Protein AF-E0RTT8-F1 (afdb_monomer)

InterPro domains:
  IPR007842 HEPN domain [PF05168] (2-66)
  IPR007842 HEPN domain [PS50910] (1-60)

Radius of gyration: 14.41 Å; Cα contacts (8 Å, |Δi|>4): 36; chains: 1; bounding box: 35×21×38 Å

Sequence (69 aa):
MLQHLKEEGIDISPSLIEAARVLDKHYIPTRYPNGLPEGAPTEFYTRKEAEDALRYSEEILRFARHLLG

Mean predicted aligned error: 3.86 Å

Foldseek 3Di:
DVVVVVVVVDDDDPVLVVLVVLLVLCPDQQPDVVSDPDDHSVVVDDPVSVVSNVVSVVVVVVVVVVVVD

Structure (mmCIF, N/CA/C/O backbone):
data_AF-E0RTT8-F1
#
_entry.id   AF-E0RTT8-F1
#
loop_
_atom_site.group_PDB
_atom_site.id
_atom_site.type_symbol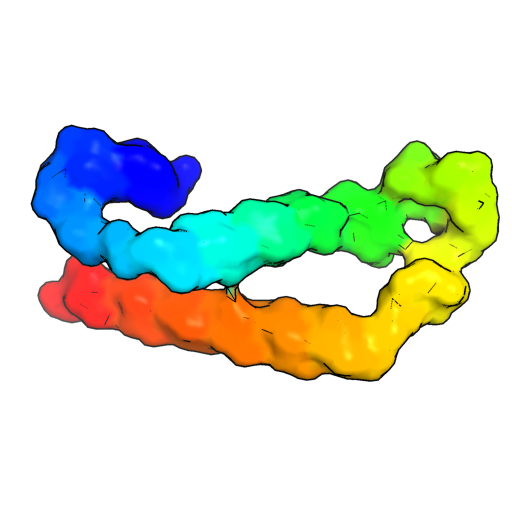
_atom_site.label_atom_id
_atom_site.label_alt_id
_atom_site.label_comp_i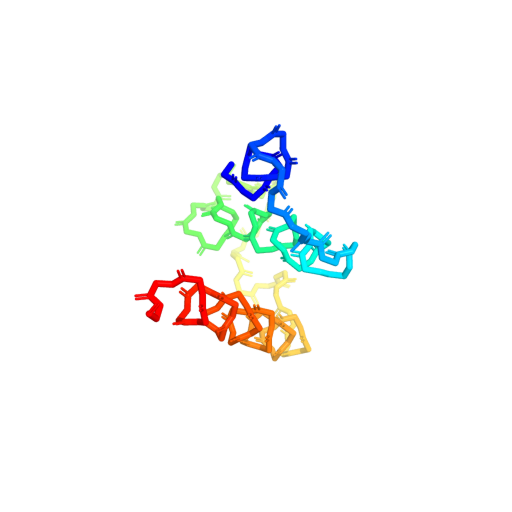d
_atom_site.label_asym_id
_atom_site.label_entity_id
_atom_site.label_seq_id
_atom_site.pdbx_PDB_ins_code
_atom_site.Cartn_x
_atom_site.Cartn_y
_atom_site.Cartn_z
_atom_site.occupancy
_atom_site.B_iso_or_equiv
_atom_site.auth_seq_id
_atom_site.auth_comp_id
_atom_site.auth_asym_id
_atom_site.auth_atom_id
_atom_site.pdbx_PDB_model_num
ATOM 1 N N . MET A 1 1 ? -3.365 9.428 5.356 1.00 80.69 1 MET A N 1
ATOM 2 C CA . MET A 1 1 ? -4.687 8.778 5.502 1.00 80.69 1 MET A CA 1
ATOM 3 C C . MET A 1 1 ? -4.689 7.769 6.651 1.00 80.69 1 MET A C 1
ATOM 5 O O . MET A 1 1 ? -5.144 8.152 7.711 1.00 80.69 1 MET A O 1
ATOM 9 N N . LEU A 1 2 ? -4.111 6.561 6.538 1.00 87.62 2 LEU A N 1
ATOM 10 C CA . LEU A 1 2 ? -4.129 5.594 7.661 1.00 87.62 2 LEU A CA 1
ATOM 11 C C . LEU A 1 2 ? -3.366 6.061 8.915 1.00 87.62 2 LEU A C 1
ATOM 13 O O . LEU A 1 2 ? -3.812 5.816 10.025 1.00 87.62 2 LEU A O 1
ATOM 17 N N . GLN A 1 3 ? -2.240 6.766 8.760 1.00 86.19 3 GLN A N 1
ATOM 18 C CA . GLN A 1 3 ? -1.520 7.332 9.914 1.00 86.19 3 GLN A CA 1
ATOM 19 C C . GLN A 1 3 ? -2.379 8.329 10.700 1.00 86.19 3 GLN A C 1
ATOM 21 O O . GLN A 1 3 ? -2.322 8.340 11.920 1.00 86.19 3 GLN A O 1
ATOM 26 N N . HIS A 1 4 ? -3.221 9.093 10.005 1.00 89.81 4 HIS A N 1
ATOM 27 C CA . HIS A 1 4 ? -4.107 10.058 10.640 1.00 89.81 4 HIS A CA 1
ATOM 28 C C . HIS A 1 4 ? -5.229 9.371 11.424 1.00 89.81 4 HIS A C 1
ATOM 30 O O . HIS A 1 4 ? -5.465 9.700 12.575 1.00 89.81 4 HIS A O 1
ATOM 36 N N . LEU A 1 5 ? -5.835 8.323 10.858 1.00 90.44 5 LEU A N 1
ATOM 37 C CA . LEU A 1 5 ? -6.816 7.503 11.580 1.00 90.44 5 LEU A CA 1
ATOM 38 C C . LEU A 1 5 ? -6.228 6.899 12.870 1.00 90.44 5 LEU A C 1
ATOM 40 O O . LEU A 1 5 ? -6.916 6.787 13.880 1.00 90.44 5 LEU A O 1
ATOM 44 N N . LYS A 1 6 ? -4.933 6.553 12.860 1.00 89.75 6 LYS A N 1
ATOM 45 C CA . LYS A 1 6 ? -4.224 6.105 14.064 1.00 89.75 6 LYS A CA 1
ATOM 46 C C . LYS A 1 6 ? -4.088 7.217 15.113 1.00 89.75 6 LYS A C 1
ATOM 48 O O . LYS A 1 6 ? -4.195 6.938 16.303 1.00 89.75 6 LYS A O 1
ATOM 53 N N . GLU A 1 7 ? -3.857 8.461 14.691 1.00 91.50 7 GLU A N 1
ATOM 54 C CA . GLU A 1 7 ? -3.838 9.639 15.577 1.00 91.50 7 GLU A CA 1
ATOM 55 C C . GLU A 1 7 ? -5.223 9.922 16.180 1.00 91.50 7 GLU A C 1
ATOM 57 O O . GLU A 1 7 ? -5.313 10.339 17.331 1.00 91.50 7 GLU A O 1
ATOM 62 N N . GLU A 1 8 ? -6.295 9.622 15.444 1.00 93.75 8 GLU A N 1
ATOM 63 C CA . GLU A 1 8 ? -7.687 9.701 15.912 1.00 93.75 8 GLU A CA 1
ATOM 64 C C . GLU A 1 8 ? -8.087 8.549 16.858 1.00 93.75 8 GLU A C 1
ATOM 66 O O . GLU A 1 8 ? -9.233 8.467 17.297 1.00 93.75 8 GLU A O 1
ATOM 71 N N . GLY A 1 9 ? -7.147 7.666 17.215 1.00 93.06 9 GLY A N 1
ATOM 72 C CA . GLY A 1 9 ? -7.357 6.591 18.186 1.00 93.06 9 GLY A CA 1
ATOM 73 C C . GLY A 1 9 ? -7.898 5.289 17.595 1.00 93.06 9 GLY A C 1
ATOM 74 O O . GLY A 1 9 ? -8.236 4.378 18.352 1.00 93.06 9 GLY A O 1
ATOM 75 N N . ILE A 1 10 ? -7.962 5.164 16.266 1.00 94.75 10 ILE A N 1
ATOM 76 C CA . ILE A 1 10 ? -8.324 3.905 15.610 1.00 94.75 10 ILE A CA 1
ATOM 77 C C . ILE A 1 10 ? -7.119 2.966 15.644 1.00 94.75 10 ILE A C 1
ATOM 79 O O . ILE A 1 10 ? -6.024 3.317 15.193 1.00 94.75 10 ILE A O 1
ATOM 83 N N . ASP A 1 11 ? -7.321 1.751 16.155 1.00 93.38 11 ASP A N 1
ATOM 84 C CA . ASP A 1 11 ? -6.268 0.741 16.147 1.00 93.38 11 ASP A CA 1
ATOM 85 C C . ASP A 1 11 ? -6.005 0.253 14.718 1.00 93.38 11 ASP A C 1
ATOM 87 O O . ASP A 1 11 ? -6.892 -0.238 14.014 1.00 93.38 11 ASP A O 1
ATOM 91 N N . ILE A 1 12 ? -4.760 0.420 14.278 1.00 95.25 12 ILE A N 1
ATOM 92 C CA . ILE A 1 12 ? -4.310 0.063 12.938 1.00 95.25 12 ILE A CA 1
ATOM 93 C C . ILE A 1 12 ? -3.029 -0.744 13.065 1.00 95.25 12 ILE A C 1
ATOM 95 O O . ILE A 1 12 ? -1.997 -0.252 13.536 1.00 95.25 12 ILE A O 1
ATOM 99 N N . SER A 1 13 ? -3.096 -1.982 12.576 1.00 95.38 13 SER A N 1
ATOM 100 C CA . SER A 1 13 ? -1.960 -2.898 12.605 1.00 95.38 13 SER A CA 1
ATOM 101 C C . SER A 1 13 ? -0.751 -2.345 11.825 1.00 95.38 13 SER A C 1
ATOM 103 O O . SER A 1 13 ? -0.920 -1.725 1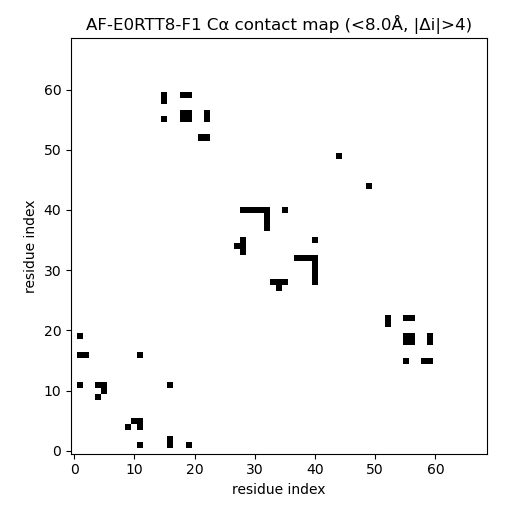0.767 1.00 95.38 13 SER A O 1
ATOM 105 N N . PRO A 1 14 ? 0.489 -2.591 12.294 1.00 94.75 14 PRO A N 1
ATO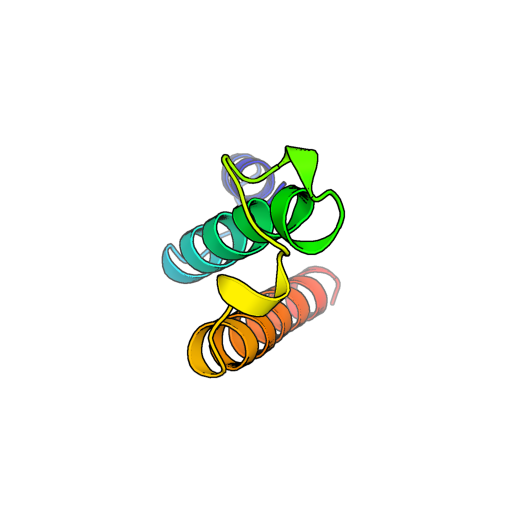M 106 C CA . PRO A 1 14 ? 1.698 -2.178 11.581 1.00 94.75 14 PRO A CA 1
ATOM 107 C C . PRO A 1 14 ? 1.777 -2.712 10.145 1.00 94.75 14 PRO A C 1
ATOM 109 O O . PRO A 1 14 ? 2.164 -1.971 9.243 1.00 94.75 14 PRO A O 1
ATOM 112 N N . SER A 1 15 ? 1.339 -3.954 9.914 1.00 96.06 15 SER A N 1
ATOM 113 C CA . SER A 1 15 ? 1.319 -4.572 8.584 1.00 96.06 15 SER A CA 1
ATOM 114 C C . SER A 1 15 ? 0.410 -3.826 7.605 1.00 96.06 15 SER A C 1
ATOM 116 O O . SER A 1 15 ? 0.765 -3.683 6.438 1.00 96.06 15 SER A O 1
ATOM 118 N N . LEU A 1 16 ? -0.718 -3.273 8.067 1.00 97.00 16 LEU A N 1
ATOM 119 C CA . LEU A 1 16 ? -1.608 -2.479 7.216 1.00 97.00 16 LEU A CA 1
ATOM 120 C C . LEU A 1 16 ? -0.988 -1.125 6.831 1.00 97.00 16 LEU A C 1
ATOM 122 O O . LEU A 1 16 ? -1.186 -0.637 5.717 1.00 97.00 16 LEU A O 1
ATOM 126 N N . ILE A 1 17 ? -0.197 -0.525 7.728 1.00 96.06 17 ILE A N 1
ATOM 127 C CA . ILE A 1 17 ? 0.574 0.690 7.422 1.00 96.06 17 ILE A CA 1
ATOM 128 C C . ILE A 1 17 ? 1.667 0.395 6.391 1.00 96.06 17 ILE A C 1
ATOM 130 O O . ILE A 1 17 ? 1.885 1.196 5.481 1.00 96.06 17 ILE A O 1
ATOM 134 N N . GLU A 1 18 ? 2.356 -0.737 6.516 1.00 96.19 18 GLU A N 1
ATOM 135 C CA . GLU A 1 18 ? 3.356 -1.168 5.537 1.00 96.19 18 GLU A CA 1
ATOM 136 C C . GLU A 1 18 ? 2.728 -1.448 4.170 1.00 96.19 18 GLU A C 1
ATOM 138 O O . GLU A 1 18 ? 3.226 -0.938 3.166 1.00 96.19 18 GLU A O 1
ATOM 143 N N . ALA A 1 19 ? 1.594 -2.153 4.138 1.00 97.31 19 ALA A N 1
ATOM 144 C CA . ALA A 1 19 ? 0.807 -2.397 2.933 1.00 97.31 19 ALA A CA 1
ATOM 145 C C . ALA A 1 19 ? 0.453 -1.083 2.212 1.00 97.31 19 ALA A C 1
ATOM 147 O O . ALA A 1 19 ? 0.720 -0.935 1.019 1.00 97.31 19 ALA A O 1
ATOM 148 N N . ALA A 1 20 ? -0.059 -0.087 2.944 1.00 96.62 20 ALA A N 1
ATOM 149 C CA . ALA A 1 20 ? -0.363 1.228 2.379 1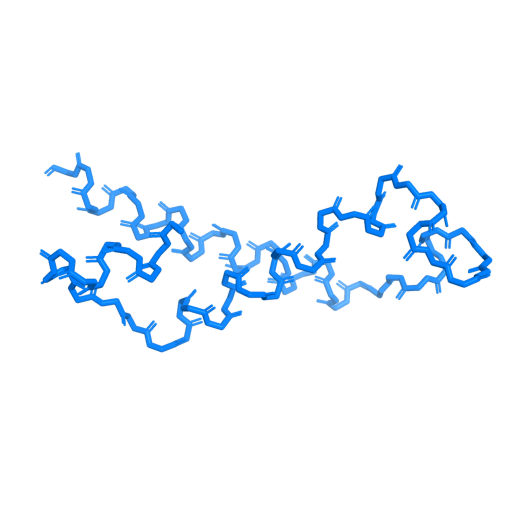.00 96.62 20 ALA A CA 1
ATOM 150 C C . ALA A 1 20 ? 0.882 1.930 1.812 1.00 96.62 20 ALA A C 1
ATOM 152 O O . ALA A 1 20 ? 0.842 2.436 0.695 1.00 96.62 20 ALA A O 1
ATOM 153 N N . ARG A 1 21 ? 2.014 1.899 2.529 1.00 95.62 21 ARG A N 1
ATOM 154 C CA . ARG A 1 21 ? 3.277 2.493 2.052 1.00 95.62 21 ARG A CA 1
ATOM 155 C C . ARG A 1 21 ? 3.802 1.829 0.782 1.00 95.62 21 ARG A C 1
ATOM 157 O O . ARG A 1 21 ? 4.440 2.500 -0.025 1.00 95.62 21 ARG A O 1
ATOM 164 N N . VAL A 1 22 ? 3.600 0.522 0.618 1.00 96.25 22 VAL A N 1
ATOM 165 C CA . VAL A 1 22 ? 3.957 -0.181 -0.623 1.00 96.25 22 VAL A CA 1
ATOM 166 C C . VAL A 1 22 ? 3.066 0.298 -1.766 1.00 96.25 22 VAL A C 1
ATOM 168 O O . VAL A 1 22 ? 3.584 0.688 -2.810 1.00 96.25 22 VAL A O 1
ATOM 171 N N . LEU A 1 23 ? 1.751 0.360 -1.550 1.00 96.25 23 LEU A N 1
ATOM 172 C CA . LEU A 1 23 ? 0.801 0.811 -2.569 1.00 96.25 23 LEU A CA 1
ATOM 173 C C . LEU A 1 23 ? 1.021 2.273 -2.984 1.00 96.25 23 LEU A C 1
ATOM 175 O O . LEU A 1 23 ? 0.972 2.572 -4.177 1.00 96.25 23 LEU A O 1
ATOM 179 N N . ASP A 1 24 ? 1.351 3.165 -2.045 1.00 95.19 24 ASP A N 1
ATOM 180 C CA . ASP A 1 24 ? 1.665 4.572 -2.334 1.00 95.19 24 ASP A CA 1
ATOM 181 C C . ASP A 1 24 ? 2.816 4.702 -3.348 1.00 95.19 24 ASP A C 1
ATOM 183 O O . ASP A 1 24 ? 2.769 5.536 -4.257 1.00 95.19 24 ASP A O 1
ATOM 187 N N . LYS A 1 25 ? 3.833 3.832 -3.254 1.00 92.75 25 LYS A N 1
ATOM 188 C CA . LYS A 1 25 ? 4.975 3.825 -4.185 1.00 92.75 25 LYS A CA 1
ATOM 189 C C . LYS A 1 25 ? 4.573 3.456 -5.606 1.00 92.75 25 LYS A C 1
ATOM 191 O O . LYS A 1 25 ? 5.264 3.846 -6.539 1.00 92.75 25 LYS A O 1
ATOM 196 N N . HIS A 1 26 ? 3.482 2.718 -5.797 1.00 92.31 26 HIS A N 1
ATOM 197 C CA . HIS A 1 26 ? 3.021 2.335 -7.127 1.00 92.31 26 HIS A CA 1
ATOM 198 C C . HIS A 1 26 ? 2.264 3.458 -7.843 1.00 92.31 26 HIS A C 1
ATOM 200 O O . HIS A 1 26 ? 2.080 3.377 -9.054 1.00 92.31 26 HIS A O 1
ATOM 206 N N . TYR A 1 27 ? 1.866 4.532 -7.153 1.00 90.25 27 TYR A N 1
ATOM 207 C CA . TYR A 1 27 ? 1.012 5.565 -7.739 1.00 90.25 27 TYR A CA 1
ATOM 208 C C . TYR A 1 27 ? 1.664 6.317 -8.910 1.00 90.25 27 TYR A C 1
ATOM 210 O O . TYR A 1 27 ? 1.019 6.535 -9.934 1.00 90.25 27 TYR A O 1
ATOM 218 N N . ILE A 1 28 ? 2.921 6.747 -8.788 1.00 87.19 28 ILE A N 1
ATOM 219 C CA . ILE A 1 28 ? 3.604 7.513 -9.848 1.00 87.19 28 ILE A CA 1
ATOM 220 C C . ILE A 1 28 ? 4.225 6.598 -10.921 1.00 87.19 28 ILE A C 1
ATOM 222 O O . ILE A 1 28 ? 3.877 6.775 -12.092 1.00 87.19 28 ILE A O 1
ATOM 226 N N . PRO A 1 29 ? 5.061 5.597 -10.574 1.00 84.88 29 PRO A N 1
ATOM 227 C CA . PRO A 1 29 ? 5.846 4.855 -11.563 1.00 84.88 29 PRO A CA 1
ATOM 228 C C . PRO A 1 29 ? 5.012 3.959 -12.486 1.00 84.88 29 PRO A C 1
ATOM 230 O O . PRO A 1 29 ? 5.429 3.700 -13.607 1.00 84.88 29 PRO A O 1
ATOM 233 N N . THR A 1 30 ? 3.817 3.513 -12.072 1.00 84.19 30 THR A N 1
ATOM 234 C CA . THR A 1 30 ? 2.937 2.702 -12.942 1.00 84.19 30 THR A CA 1
ATOM 235 C C . THR A 1 30 ? 2.260 3.502 -14.055 1.00 84.19 30 THR A C 1
ATOM 237 O O . THR A 1 30 ? 1.824 2.915 -15.043 1.00 84.19 30 THR A O 1
ATOM 240 N N . ARG A 1 31 ? 2.121 4.825 -13.898 1.00 80.69 31 ARG A N 1
ATOM 241 C CA . ARG A 1 31 ? 1.295 5.667 -14.783 1.00 80.69 31 ARG A CA 1
ATOM 242 C C . ARG A 1 31 ? 2.100 6.647 -15.617 1.00 80.69 31 ARG A C 1
ATOM 244 O O . ARG A 1 31 ? 1.668 6.993 -16.713 1.00 80.69 31 ARG A O 1
ATOM 251 N N . TYR A 1 32 ? 3.241 7.103 -15.108 1.00 78.56 32 TYR A N 1
ATOM 252 C CA . TYR A 1 32 ? 4.044 8.112 -15.779 1.00 78.56 32 TYR A CA 1
ATOM 253 C C . TYR A 1 32 ? 5.479 7.611 -15.974 1.00 78.56 32 TYR A C 1
ATOM 255 O O . TYR A 1 32 ? 6.183 7.412 -14.985 1.00 78.56 32 TYR A O 1
ATOM 263 N N . PRO A 1 33 ? 5.940 7.430 -17.228 1.00 68.75 33 PRO A N 1
ATOM 264 C CA . PRO A 1 33 ? 7.300 6.966 -17.514 1.00 68.75 33 PRO A CA 1
ATOM 265 C C . PRO A 1 33 ? 8.397 7.861 -16.926 1.00 68.75 33 PRO A C 1
ATOM 267 O O . PRO A 1 33 ? 9.444 7.370 -16.534 1.00 68.75 33 PRO A O 1
ATOM 270 N N . ASN A 1 34 ? 8.140 9.167 -16.780 1.00 75.94 34 ASN A N 1
ATOM 271 C CA . ASN A 1 34 ? 9.058 10.097 -16.108 1.00 75.94 34 ASN A CA 1
ATOM 272 C C . ASN A 1 34 ? 9.196 9.852 -14.590 1.00 75.94 34 ASN A C 1
ATOM 274 O O . ASN A 1 34 ? 9.995 10.517 -13.938 1.00 75.94 34 ASN A O 1
ATOM 278 N N . GLY A 1 35 ? 8.407 8.937 -14.020 1.00 74.38 35 GLY A N 1
ATOM 279 C CA . GLY A 1 35 ? 8.560 8.444 -12.655 1.00 74.38 35 GLY A CA 1
ATOM 280 C C . GLY A 1 35 ? 9.684 7.419 -12.492 1.00 74.38 35 GLY A C 1
ATOM 281 O O . GLY A 1 35 ? 9.949 7.004 -11.365 1.00 74.38 35 GLY A O 1
ATOM 282 N N . LEU A 1 36 ? 10.330 7.010 -13.588 1.00 74.50 36 LEU A N 1
ATOM 283 C CA . LEU A 1 36 ? 11.457 6.084 -13.619 1.00 74.50 36 LEU A CA 1
A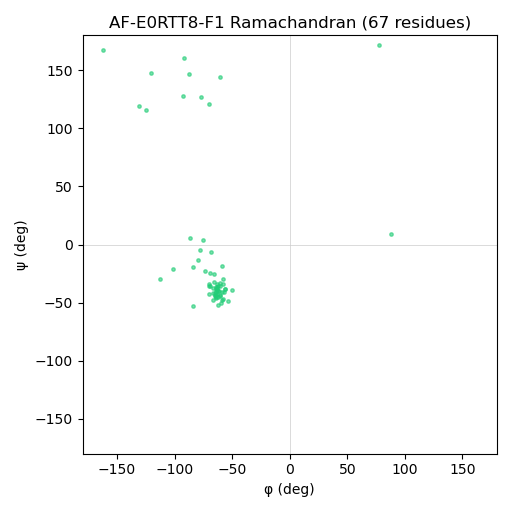TOM 284 C C . LEU A 1 36 ? 12.683 6.772 -14.248 1.00 74.50 36 LEU A C 1
ATOM 286 O O . LEU A 1 36 ? 12.511 7.628 -15.117 1.00 74.50 36 LEU A O 1
ATOM 290 N N . PRO A 1 37 ? 13.917 6.428 -13.826 1.00 75.25 37 PRO A N 1
ATOM 291 C CA . PRO A 1 37 ? 15.133 7.003 -14.408 1.00 75.25 37 PRO A CA 1
ATOM 292 C C . PRO A 1 37 ? 15.282 6.715 -15.910 1.00 75.25 37 PRO A C 1
ATOM 294 O O . PRO A 1 37 ? 15.808 7.547 -16.643 1.00 75.25 37 PRO A O 1
ATOM 297 N N . GLU A 1 38 ? 14.814 5.546 -16.353 1.00 81.62 38 GLU A N 1
ATOM 298 C CA . GLU A 1 38 ? 14.828 5.065 -17.737 1.00 81.62 38 GLU A CA 1
ATOM 299 C C . GLU A 1 38 ? 13.830 3.903 -17.907 1.00 81.62 38 GLU A C 1
ATOM 301 O O . GLU A 1 38 ? 13.346 3.371 -16.910 1.00 81.62 38 GLU A O 1
ATOM 306 N N . GLY A 1 39 ? 13.526 3.505 -19.149 1.00 79.62 39 GLY A N 1
ATOM 307 C CA . GLY A 1 39 ? 12.672 2.348 -19.469 1.00 79.62 39 GLY A CA 1
ATOM 308 C C . GLY A 1 39 ? 11.158 2.565 -19.305 1.00 79.62 39 GLY A C 1
ATOM 309 O O .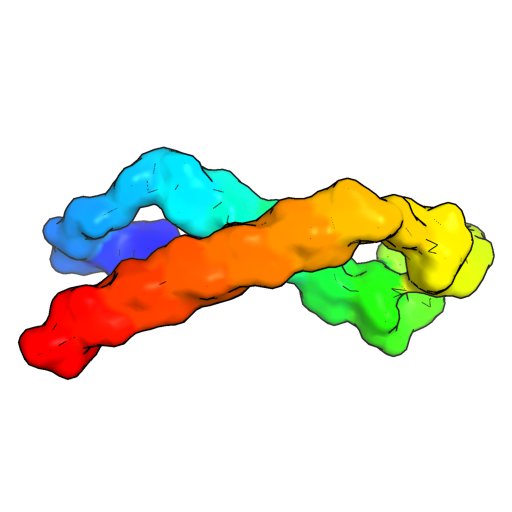 GLY A 1 39 ? 10.685 3.598 -18.828 1.00 79.62 39 GLY A O 1
ATOM 310 N N . ALA A 1 40 ? 10.370 1.585 -19.748 1.00 80.19 40 ALA A N 1
ATOM 311 C CA . ALA A 1 40 ? 8.920 1.554 -19.588 1.00 80.19 40 ALA A CA 1
ATOM 312 C C . ALA A 1 40 ? 8.529 0.900 -18.251 1.00 80.19 40 ALA A C 1
ATOM 314 O O . ALA A 1 40 ? 9.167 -0.068 -17.841 1.00 80.19 40 ALA A O 1
ATOM 315 N N . PRO A 1 41 ? 7.429 1.323 -17.593 1.00 77.62 41 PRO A N 1
ATOM 316 C CA . PRO A 1 41 ? 6.984 0.720 -16.335 1.00 77.62 41 PRO A CA 1
ATOM 317 C C . PRO A 1 41 ? 6.893 -0.811 -16.372 1.00 77.62 41 PRO A C 1
ATOM 319 O O . PRO A 1 41 ? 7.317 -1.478 -15.437 1.00 77.62 41 PRO A O 1
ATOM 322 N N . THR A 1 42 ? 6.427 -1.392 -17.479 1.00 82.94 42 THR A N 1
ATOM 323 C CA . THR A 1 42 ? 6.310 -2.850 -17.652 1.00 82.94 42 THR A CA 1
ATOM 324 C C . THR A 1 42 ? 7.627 -3.617 -17.510 1.00 82.94 42 THR A C 1
ATOM 326 O O . THR A 1 42 ? 7.588 -4.824 -17.306 1.00 82.94 42 THR A O 1
ATOM 329 N N . GLU A 1 43 ? 8.776 -2.949 -17.619 1.00 85.25 43 GLU A N 1
ATOM 330 C CA . GLU A 1 43 ? 10.105 -3.552 -17.463 1.00 85.25 43 GLU A CA 1
ATOM 331 C C . GLU A 1 43 ? 10.544 -3.651 -15.991 1.00 85.25 43 GLU A C 1
ATOM 333 O O . GLU A 1 43 ? 11.409 -4.458 -15.663 1.00 85.25 43 GLU A O 1
ATOM 338 N N . PHE A 1 44 ? 9.930 -2.869 -15.096 1.00 85.19 44 PHE A N 1
ATOM 339 C CA . PHE A 1 44 ? 10.302 -2.791 -13.677 1.00 85.19 44 PHE A CA 1
ATOM 340 C C . PHE A 1 44 ? 9.376 -3.578 -12.754 1.00 85.19 44 PHE A C 1
ATOM 342 O O . PHE A 1 44 ? 9.776 -3.907 -11.642 1.00 85.19 44 PHE A O 1
ATOM 349 N N . TYR A 1 45 ? 8.150 -3.872 -13.193 1.00 90.25 45 TYR A N 1
ATOM 350 C CA . TYR A 1 45 ? 7.167 -4.577 -12.374 1.00 90.25 45 TYR A CA 1
ATOM 351 C C . TYR A 1 45 ? 7.205 -6.082 -12.606 1.00 90.25 45 TYR A C 1
ATOM 353 O O . TYR A 1 45 ? 7.048 -6.581 -13.720 1.00 90.25 45 TYR A O 1
ATOM 361 N N . THR A 1 46 ? 7.326 -6.820 -11.513 1.00 93.94 46 THR A N 1
ATOM 362 C CA . THR A 1 46 ? 7.239 -8.276 -11.504 1.00 93.94 46 THR A CA 1
ATOM 363 C C . THR A 1 46 ? 5.815 -8.754 -11.233 1.00 93.94 46 THR A C 1
ATOM 365 O O . THR A 1 46 ? 4.981 -8.060 -10.647 1.00 93.94 46 THR A O 1
ATOM 368 N N . ARG A 1 47 ? 5.536 -10.012 -11.597 1.00 95.31 47 ARG A N 1
ATOM 369 C CA . ARG A 1 47 ? 4.271 -10.669 -11.238 1.00 95.31 47 ARG A CA 1
ATOM 370 C C . ARG A 1 47 ? 4.038 -10.692 -9.725 1.00 95.31 47 ARG A C 1
ATOM 372 O O . ARG A 1 47 ? 2.920 -10.452 -9.285 1.00 95.31 47 ARG A O 1
ATOM 379 N N . LYS A 1 48 ? 5.093 -10.951 -8.947 1.00 96.81 48 LYS A N 1
ATOM 380 C CA . LYS A 1 48 ? 5.018 -10.992 -7.485 1.00 96.81 48 LYS A CA 1
ATOM 381 C C . LYS A 1 48 ? 4.573 -9.646 -6.912 1.00 96.81 48 LYS A C 1
ATOM 383 O O . LYS A 1 48 ? 3.700 -9.622 -6.057 1.00 96.81 48 LYS A O 1
ATOM 388 N N . GLU A 1 49 ? 5.116 -8.537 -7.412 1.00 95.31 49 GLU A N 1
ATOM 389 C CA . GLU A 1 49 ? 4.698 -7.199 -6.972 1.00 95.31 49 GLU A CA 1
ATOM 390 C C . GLU A 1 49 ? 3.233 -6.911 -7.308 1.00 95.31 49 GLU A C 1
ATOM 392 O O . GLU A 1 49 ? 2.529 -6.317 -6.497 1.00 95.31 49 GLU A O 1
ATOM 397 N N . ALA A 1 50 ? 2.745 -7.379 -8.461 1.00 95.44 50 ALA A N 1
ATOM 398 C CA . ALA A 1 50 ? 1.329 -7.265 -8.804 1.00 95.44 50 ALA A CA 1
ATOM 399 C C . ALA A 1 50 ? 0.435 -8.081 -7.849 1.00 95.44 50 ALA A C 1
ATOM 401 O O . ALA A 1 50 ? -0.591 -7.587 -7.385 1.00 95.44 50 ALA A O 1
ATOM 402 N N . GLU A 1 51 ? 0.828 -9.314 -7.528 1.00 98.19 51 GLU A N 1
ATOM 403 C CA . GLU A 1 51 ? 0.104 -10.184 -6.592 1.00 98.19 51 GLU A CA 1
ATOM 404 C C . GLU A 1 51 ? 0.111 -9.616 -5.163 1.00 98.19 51 GLU A C 1
ATOM 406 O O . GLU A 1 51 ? -0.929 -9.588 -4.499 1.00 98.19 51 GLU A O 1
ATOM 411 N N . ASP A 1 52 ? 1.247 -9.080 -4.712 1.00 97.88 52 ASP A N 1
ATOM 412 C CA . ASP A 1 52 ? 1.364 -8.395 -3.425 1.00 97.88 52 ASP A CA 1
ATOM 413 C C . ASP A 1 52 ? 0.499 -7.125 -3.383 1.00 97.88 52 ASP A C 1
ATOM 415 O O . ASP A 1 52 ? -0.228 -6.915 -2.410 1.00 97.88 52 ASP A O 1
ATOM 419 N N . ALA A 1 53 ? 0.491 -6.312 -4.445 1.00 97.50 53 ALA A N 1
ATOM 420 C CA . ALA A 1 53 ? -0.348 -5.116 -4.532 1.00 97.50 53 ALA A CA 1
ATOM 421 C C . ALA A 1 53 ? -1.848 -5.444 -4.462 1.00 97.50 53 ALA A C 1
ATOM 423 O O . ALA A 1 53 ? -2.604 -4.740 -3.785 1.00 97.50 53 ALA A O 1
ATOM 424 N N . LEU A 1 54 ? -2.286 -6.529 -5.109 1.00 98.31 54 LEU A N 1
ATOM 425 C CA . LEU A 1 54 ? -3.665 -7.009 -5.002 1.00 98.31 54 LEU A CA 1
ATOM 426 C C . LEU A 1 54 ? -3.995 -7.401 -3.561 1.00 98.31 54 LEU A C 1
ATOM 428 O O . LEU A 1 54 ? -4.949 -6.876 -2.985 1.00 98.31 54 LEU A O 1
ATOM 432 N N . ARG A 1 55 ? -3.164 -8.246 -2.943 1.00 98.62 55 ARG A N 1
ATOM 433 C CA . ARG A 1 55 ? -3.356 -8.695 -1.559 1.00 98.62 55 ARG A CA 1
ATOM 434 C C . ARG A 1 55 ? -3.408 -7.523 -0.572 1.00 98.62 55 ARG A C 1
ATOM 436 O O . ARG A 1 55 ? -4.322 -7.454 0.248 1.00 98.62 55 ARG A O 1
ATOM 443 N N . TYR A 1 56 ? -2.478 -6.574 -0.675 1.00 98.50 56 TYR A N 1
ATOM 444 C CA . TYR A 1 56 ? -2.451 -5.372 0.164 1.00 98.50 56 TYR A CA 1
ATOM 445 C C . TYR A 1 56 ? -3.691 -4.494 -0.035 1.00 98.50 56 TYR A C 1
ATOM 447 O O . TYR A 1 56 ? -4.259 -3.988 0.935 1.00 98.50 56 TYR A O 1
ATOM 455 N N . SER A 1 57 ? -4.152 -4.344 -1.279 1.00 98.12 57 SER A N 1
ATOM 456 C CA . SER A 1 57 ? -5.371 -3.586 -1.580 1.00 98.12 57 SER A CA 1
ATOM 457 C C . SER A 1 57 ? -6.598 -4.238 -0.945 1.00 98.12 57 SER A C 1
ATOM 459 O O . SER A 1 57 ? -7.432 -3.556 -0.347 1.00 98.12 57 SER A O 1
ATOM 461 N N . GLU A 1 58 ? -6.698 -5.565 -1.008 1.00 98.38 58 GLU A N 1
ATOM 462 C CA . GLU A 1 58 ? -7.778 -6.299 -0.356 1.00 98.38 58 GLU A CA 1
ATOM 463 C C . GLU A 1 58 ? -7.754 -6.165 1.171 1.00 98.38 58 GLU A C 1
ATOM 465 O O . GLU A 1 58 ? -8.817 -6.026 1.780 1.00 98.38 58 GLU A O 1
ATOM 470 N N . GLU A 1 59 ? -6.573 -6.198 1.797 1.00 97.88 59 GLU A N 1
ATOM 471 C CA . GLU A 1 59 ? -6.406 -5.984 3.242 1.00 97.88 59 GLU A CA 1
ATOM 472 C C . GLU A 1 59 ? -6.927 -4.604 3.666 1.00 97.88 59 GLU A C 1
ATOM 474 O O . GLU A 1 59 ? -7.734 -4.510 4.595 1.00 97.88 59 GLU A O 1
ATOM 479 N N . ILE A 1 60 ? -6.553 -3.546 2.940 1.00 97.19 60 ILE A N 1
ATOM 480 C CA . ILE A 1 60 ? -7.015 -2.176 3.215 1.00 97.19 60 ILE A CA 1
ATOM 481 C C . ILE A 1 60 ? -8.520 -2.041 2.997 1.00 97.19 60 ILE A C 1
ATOM 483 O O . ILE A 1 60 ? -9.214 -1.458 3.830 1.00 97.19 60 ILE A O 1
ATOM 487 N N . LEU A 1 61 ? -9.055 -2.615 1.918 1.00 97.44 61 LEU A N 1
ATOM 488 C CA . LEU A 1 61 ? -10.493 -2.593 1.658 1.00 97.44 61 LEU A CA 1
ATOM 489 C C . LEU A 1 61 ? -11.282 -3.365 2.724 1.00 97.44 61 LEU A C 1
ATOM 491 O O . LEU A 1 61 ? -12.367 -2.933 3.111 1.00 97.44 61 LEU A O 1
ATOM 495 N N . ARG A 1 62 ? -10.760 -4.498 3.216 1.00 97.31 62 ARG A N 1
ATOM 496 C CA . ARG A 1 62 ? -11.368 -5.233 4.336 1.00 97.31 62 ARG A CA 1
ATOM 497 C C . ARG A 1 62 ? -11.387 -4.387 5.602 1.00 97.31 62 ARG A C 1
ATOM 499 O O . ARG A 1 62 ? -12.432 -4.340 6.244 1.00 97.31 62 ARG A O 1
ATOM 506 N N . PHE A 1 63 ? -10.284 -3.719 5.934 1.00 96.50 63 PHE A N 1
ATOM 507 C CA . PHE A 1 63 ? -10.222 -2.809 7.078 1.00 96.50 63 PHE A CA 1
ATOM 508 C C . PHE A 1 63 ? -11.238 -1.666 6.950 1.00 96.50 63 PHE A C 1
ATOM 510 O O . PHE A 1 63 ? -12.047 -1.469 7.851 1.00 96.50 63 PHE A O 1
ATOM 517 N N . ALA A 1 64 ? -11.268 -0.973 5.807 1.00 95.25 64 ALA A N 1
ATOM 518 C CA . ALA A 1 64 ? -12.194 0.135 5.575 1.00 95.25 64 ALA A CA 1
ATOM 519 C C . ALA A 1 64 ? -13.664 -0.298 5.697 1.00 95.25 64 ALA A C 1
ATOM 521 O O . ALA A 1 64 ? -14.464 0.406 6.302 1.00 95.25 64 ALA A O 1
ATOM 522 N N . ARG A 1 65 ? -14.015 -1.484 5.179 1.00 96.25 65 ARG A N 1
ATOM 523 C CA . ARG A 1 65 ? -15.365 -2.048 5.339 1.00 96.25 65 ARG A CA 1
ATOM 524 C C . ARG A 1 65 ? -15.730 -2.337 6.794 1.00 96.25 65 A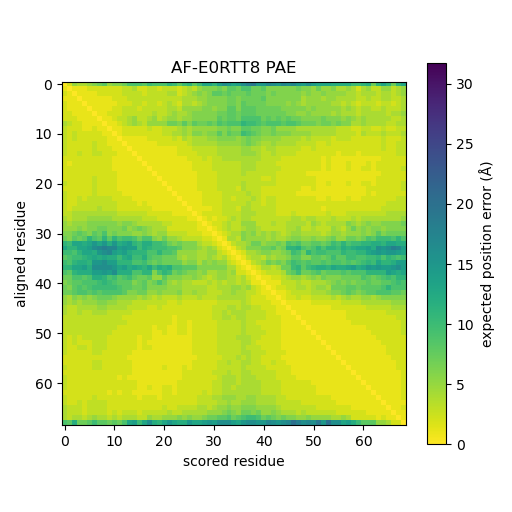RG A C 1
ATOM 526 O O . ARG A 1 65 ? -16.876 -2.120 7.152 1.00 96.25 65 ARG A O 1
ATOM 533 N N . HIS A 1 66 ? -14.792 -2.826 7.606 1.00 94.31 66 HIS A N 1
ATOM 534 C CA . HIS A 1 66 ? -15.045 -3.047 9.035 1.00 94.31 66 HIS A CA 1
ATOM 535 C C . HIS A 1 66 ? -15.188 -1.730 9.799 1.00 94.31 66 HIS A C 1
ATOM 537 O O . HIS A 1 66 ? -15.988 -1.655 10.721 1.00 94.31 66 HIS A O 1
ATOM 543 N N . LEU A 1 67 ? -14.427 -0.702 9.416 1.00 93.38 67 LEU A N 1
ATOM 544 C CA . LEU A 1 67 ? -14.484 0.608 10.062 1.00 93.38 67 LEU A CA 1
ATOM 545 C C . LEU A 1 67 ? -15.791 1.361 9.766 1.00 93.38 67 LEU A C 1
ATOM 547 O O . LEU A 1 67 ? -16.287 2.079 10.624 1.00 93.38 67 LEU A O 1
ATOM 551 N N . LEU A 1 68 ? -16.326 1.216 8.552 1.00 92.25 68 LEU A N 1
ATOM 552 C CA . LEU A 1 68 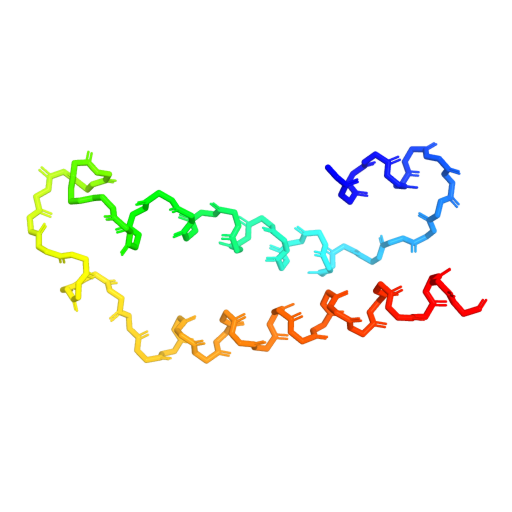? -17.567 1.867 8.115 1.00 92.25 68 LEU A CA 1
ATOM 553 C C . LEU A 1 68 ? -18.839 1.069 8.467 1.00 92.25 68 LEU A C 1
ATOM 555 O O . LEU A 1 68 ? -19.914 1.445 8.000 1.00 92.25 68 LEU A O 1
ATOM 559 N N . GLY A 1 69 ? -18.699 -0.038 9.208 1.00 68.88 69 GLY A N 1
ATOM 560 C CA . GLY A 1 69 ? -19.790 -0.930 9.615 1.00 68.88 69 GLY A CA 1
ATOM 561 C C . GLY A 1 69 ? -20.765 -0.286 10.586 1.00 68.88 69 GLY A C 1
ATOM 562 O O . GLY A 1 69 ? -20.304 0.178 11.651 1.00 68.88 69 GLY A O 1
#

pLDDT: mean 90.58, std 7.88, range [68.75, 98.62]

Secondary structure (DSSP, 8-state):
-HHHHHHTT----HHHHHHHHHHHHHTTTTT-GGGSSSS-HHHH--HHHHHHHHHHHHHHHHHHHHHT-

Solvent-accessible surface area (backbone atoms only — not comparable to full-atom values): 4175 Å² total; per-residue (Å²): 108,73,70,53,45,42,74,73,68,45,92,69,60,70,68,59,55,52,36,50,56,56,52,60,63,48,63,50,37,73,75,37,53,86,59,40,99,67,71,56,46,82,81,75,61,50,72,67,57,53,54,49,49,50,53,37,49,51,53,53,51,52,49,52,55,62,72,74,103

Organism: Winmispira thermophila (strain ATCC 49972 / DSM 6192 / RI 19.B1) (NCBI:txid665571)